Protein AF-A0A1J5RW49-F1 (afdb_monomer_lite)

pLDDT: mean 81.03, std 11.18, range [52.78, 94.25]

Secondary structure (DSSP, 8-state):
---HHHHHHHHHHHHHTTS-S--HHHHHHHHHHHHHHHHHHHHHHHTTS-HHHHHHHHHH--HHHHHHHHHHHHHHHHHHHHHHHHHHHHHHHHHHHHHHHHHHHHHHHHHHTTS----

Structure (mmCIF, N/CA/C/O backbone):
data_AF-A0A1J5RW49-F1
#
_entry.id   AF-A0A1J5RW49-F1
#
loop_
_atom_site.group_PDB
_atom_site.id
_atom_site.type_symbol
_atom_site.label_atom_id
_atom_site.label_alt_id
_atom_site.label_comp_id
_atom_site.label_asym_id
_atom_site.label_entity_id
_atom_site.label_seq_id
_atom_site.pdbx_PDB_ins_code
_atom_site.Cartn_x
_atom_site.Cartn_y
_atom_site.Cartn_z
_atom_site.occupancy
_atom_site.B_iso_or_equiv
_atom_site.auth_seq_id
_atom_site.auth_comp_id
_atom_site.auth_asym_id
_atom_site.auth_atom_id
_atom_site.pdbx_PDB_model_num
ATOM 1 N N . MET A 1 1 ? -13.598 1.510 25.370 1.00 76.44 1 MET A N 1
ATOM 2 C CA . MET A 1 1 ? -14.313 2.297 24.337 1.00 76.44 1 MET A CA 1
ATOM 3 C C . MET A 1 1 ? -13.406 2.527 23.135 1.00 76.44 1 MET A C 1
ATOM 5 O O . MET A 1 1 ? -12.191 2.441 23.289 1.00 76.44 1 MET A O 1
ATOM 9 N N . LEU A 1 2 ? -13.987 2.742 21.953 1.00 83.31 2 LEU A N 1
ATOM 10 C CA . LEU A 1 2 ? -13.248 3.144 20.752 1.00 83.31 2 LEU A CA 1
ATOM 11 C C . LEU A 1 2 ? -12.896 4.635 20.839 1.00 83.31 2 LEU A C 1
ATOM 13 O O . LEU A 1 2 ? -13.617 5.410 21.461 1.00 83.31 2 LEU A O 1
ATOM 17 N N . THR A 1 3 ? -11.787 5.025 20.225 1.00 91.44 3 THR A N 1
ATOM 18 C CA . THR A 1 3 ? -11.426 6.433 20.026 1.00 91.44 3 THR A CA 1
ATOM 19 C C . THR A 1 3 ? -12.243 7.039 18.882 1.00 91.44 3 THR A C 1
ATOM 21 O O . THR A 1 3 ? -12.721 6.324 18.002 1.00 91.44 3 THR A O 1
ATOM 24 N N . GLU A 1 4 ? -12.354 8.367 18.840 1.00 89.50 4 GLU A N 1
ATOM 25 C CA . GLU A 1 4 ? -13.097 9.079 17.788 1.00 89.50 4 GLU A CA 1
ATOM 26 C C . GLU A 1 4 ? -12.595 8.728 16.373 1.00 89.50 4 GLU A C 1
ATOM 28 O O . GLU A 1 4 ? -13.383 8.484 15.460 1.00 89.50 4 GLU A O 1
ATOM 33 N N . LYS A 1 5 ? -11.272 8.599 16.206 1.00 88.81 5 LYS A N 1
ATOM 34 C CA . LYS A 1 5 ? -10.649 8.183 14.939 1.00 88.81 5 LYS A CA 1
ATOM 35 C C . LYS A 1 5 ? -11.048 6.763 14.531 1.00 88.81 5 LYS A C 1
ATOM 37 O O . LYS A 1 5 ? -11.278 6.505 13.352 1.00 88.81 5 LYS A O 1
ATOM 42 N N . GLU A 1 6 ? -11.127 5.843 15.493 1.00 90.06 6 GLU A N 1
ATOM 43 C CA . GLU A 1 6 ? -11.547 4.461 15.240 1.00 90.06 6 GLU A CA 1
ATOM 44 C C . GLU A 1 6 ? -13.031 4.398 14.846 1.00 90.06 6 GLU A C 1
ATOM 46 O O . GLU A 1 6 ? -13.383 3.672 13.919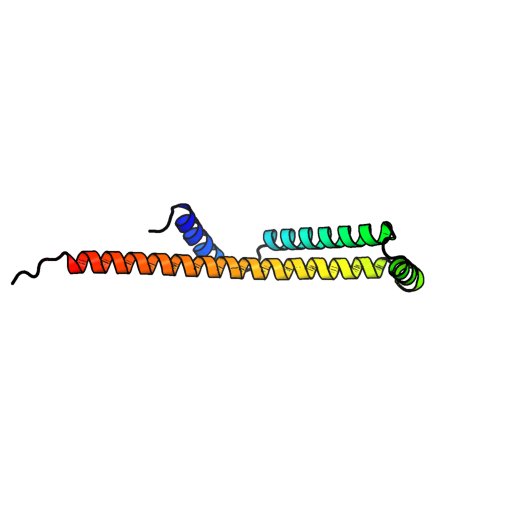 1.00 90.06 6 GLU A O 1
ATOM 51 N N . GLU A 1 7 ? -13.905 5.187 15.478 1.00 90.69 7 GLU A N 1
ATOM 52 C CA . GLU A 1 7 ? -15.320 5.255 15.087 1.00 90.69 7 GLU A CA 1
ATOM 53 C C . GLU A 1 7 ? -15.522 5.856 13.694 1.00 90.69 7 GLU A C 1
ATOM 55 O O . GLU A 1 7 ? -16.319 5.335 12.908 1.00 90.69 7 GLU A O 1
ATOM 60 N N . GLN A 1 8 ? -14.789 6.923 13.366 1.00 92.12 8 GLN A N 1
ATOM 61 C CA . GLN A 1 8 ? -14.807 7.517 12.029 1.00 92.12 8 GLN A CA 1
ATOM 62 C C . GLN A 1 8 ? -14.365 6.502 10.970 1.00 92.12 8 GLN A C 1
ATOM 64 O O . GLN A 1 8 ? -15.031 6.359 9.944 1.00 92.12 8 GLN A O 1
ATOM 69 N N . PHE A 1 9 ? -13.295 5.745 11.239 1.00 92.75 9 PHE A N 1
ATOM 70 C CA . PHE A 1 9 ? -12.842 4.670 10.356 1.00 92.75 9 PHE A CA 1
ATOM 71 C C . PHE A 1 9 ? -13.903 3.575 10.188 1.00 92.75 9 PHE A C 1
ATOM 73 O O . PHE A 1 9 ? -14.179 3.172 9.061 1.00 92.75 9 PHE A O 1
ATOM 80 N N . VAL A 1 10 ? -14.538 3.122 11.276 1.00 92.19 10 VAL A N 1
ATOM 81 C CA . VAL A 1 10 ? -15.597 2.099 11.227 1.00 92.19 10 VAL A CA 1
ATOM 82 C C . VAL A 1 10 ? -16.772 2.561 10.361 1.00 92.19 10 VAL A C 1
ATOM 84 O O . VAL A 1 10 ? -17.257 1.781 9.546 1.00 92.19 10 VAL A O 1
ATOM 87 N N . ARG A 1 11 ? -17.209 3.823 10.485 1.00 92.12 11 ARG A N 1
ATOM 88 C CA . ARG A 1 11 ? -18.281 4.390 9.644 1.00 92.12 11 ARG A CA 1
ATOM 89 C C . ARG A 1 11 ? -17.868 4.466 8.175 1.00 92.12 11 ARG A C 1
ATOM 91 O O . ARG A 1 11 ? -18.586 3.963 7.316 1.00 92.12 11 ARG A O 1
ATOM 98 N N . TYR A 1 12 ? -16.694 5.035 7.908 1.00 91.38 12 TYR A N 1
ATOM 99 C CA . TYR A 1 12 ? -16.137 5.156 6.562 1.00 91.38 12 TYR A CA 1
ATOM 100 C C . TYR A 1 12 ? -16.013 3.795 5.868 1.00 91.38 12 TYR A C 1
ATOM 102 O O . TYR A 1 12 ? -16.449 3.625 4.730 1.00 91.38 12 TYR A O 1
ATOM 110 N N . TRP A 1 13 ? -15.432 2.809 6.554 1.00 91.69 13 TRP A N 1
ATOM 111 C CA . TRP A 1 13 ? -15.202 1.490 5.979 1.00 91.69 13 TRP A CA 1
ATOM 112 C C . TRP A 1 13 ? -16.499 0.692 5.821 1.00 91.69 13 TRP A C 1
ATOM 114 O O . TRP A 1 13 ? -16.641 -0.025 4.835 1.00 91.69 13 TRP A O 1
ATOM 124 N N . ALA A 1 14 ? -17.475 0.858 6.723 1.00 89.06 14 ALA A N 1
ATOM 125 C CA . ALA A 1 14 ? -18.795 0.234 6.598 1.00 89.06 14 ALA A CA 1
ATOM 126 C C . ALA A 1 14 ? -19.560 0.697 5.346 1.00 89.06 14 ALA A C 1
ATOM 128 O O . ALA A 1 14 ? -20.233 -0.112 4.710 1.00 89.06 14 ALA A O 1
ATOM 129 N N . GLU A 1 15 ? -19.431 1.968 4.968 1.00 89.19 15 GLU A N 1
ATOM 130 C CA . GLU A 1 15 ? -19.985 2.488 3.716 1.00 89.19 15 GLU A CA 1
ATOM 131 C C . GLU A 1 15 ? -19.166 1.990 2.517 1.00 89.19 15 GLU A C 1
ATOM 133 O O . GLU A 1 15 ? -19.702 1.406 1.572 1.00 89.19 15 GLU A O 1
ATOM 138 N N . LYS A 1 16 ? -17.838 2.127 2.590 1.00 86.62 16 LYS A N 1
ATOM 139 C CA . LYS A 1 16 ? -16.933 1.818 1.481 1.00 86.62 16 LYS A CA 1
ATOM 140 C C . LYS A 1 16 ? -16.884 0.335 1.100 1.00 86.62 16 LYS A C 1
ATOM 142 O O . LYS A 1 16 ? -16.806 0.035 -0.087 1.00 86.62 16 LYS A O 1
ATOM 147 N N . ARG A 1 17 ? -16.990 -0.600 2.054 1.00 81.12 17 ARG A N 1
ATOM 148 C CA . ARG A 1 17 ? -17.000 -2.057 1.787 1.00 81.12 17 ARG A CA 1
ATOM 149 C C . ARG A 1 17 ? -18.156 -2.519 0.897 1.00 81.12 17 ARG A C 1
ATOM 151 O O . ARG A 1 17 ? -18.073 -3.591 0.308 1.00 81.12 17 ARG A O 1
ATOM 158 N N . SER A 1 18 ? -19.252 -1.752 0.864 1.00 80.44 18 SER A N 1
ATOM 159 C CA . SER A 1 18 ? -20.442 -2.065 0.061 1.00 80.44 18 SER A CA 1
ATOM 160 C C . SER A 1 18 ? -20.263 -1.702 -1.416 1.00 80.44 18 SER A C 1
ATOM 162 O O . SER A 1 18 ? -20.993 -2.196 -2.274 1.00 80.44 18 SER A O 1
ATOM 164 N N . LEU A 1 19 ? -19.265 -0.867 -1.715 1.00 82.75 19 LEU A N 1
ATOM 165 C CA . LEU A 1 19 ? -18.912 -0.458 -3.062 1.00 82.75 19 LEU A CA 1
ATOM 166 C C . LEU A 1 19 ? -17.977 -1.491 -3.712 1.00 82.75 19 LEU A C 1
ATOM 168 O O . LEU A 1 19 ? -17.223 -2.184 -3.022 1.00 82.75 19 LEU A O 1
ATOM 172 N N . PRO A 1 20 ? -17.986 -1.606 -5.052 1.00 73.06 20 PRO A N 1
ATOM 173 C CA . PRO A 1 20 ? -17.056 -2.477 -5.758 1.00 73.06 20 PRO A CA 1
ATOM 174 C C . PRO A 1 20 ? -15.601 -2.102 -5.444 1.00 73.06 20 PRO A C 1
ATOM 176 O O . PRO A 1 20 ? -15.275 -0.920 -5.334 1.00 73.06 20 PRO A O 1
ATOM 179 N N . LYS A 1 21 ? -14.718 -3.114 -5.373 1.00 67.75 21 LYS A N 1
ATOM 180 C CA . LYS A 1 21 ? -13.265 -3.009 -5.111 1.00 67.75 21 LYS A CA 1
ATOM 181 C C . LYS A 1 21 ? -12.496 -2.281 -6.232 1.00 67.75 21 LYS A C 1
ATOM 183 O O . LYS A 1 21 ? -11.547 -2.816 -6.799 1.00 67.75 21 LYS A O 1
ATOM 188 N N . LYS A 1 22 ? -12.915 -1.079 -6.618 1.00 64.06 22 LYS A N 1
ATOM 189 C CA . LYS A 1 22 ? -12.388 -0.308 -7.752 1.00 64.06 22 LYS A CA 1
ATOM 190 C C . LYS A 1 22 ? -11.776 1.009 -7.273 1.00 64.06 22 LYS A C 1
ATOM 192 O O . LYS A 1 22 ? -12.102 2.088 -7.756 1.00 64.06 22 LYS A O 1
ATOM 197 N N . ASP A 1 23 ? -10.847 0.914 -6.328 1.00 70.75 23 ASP A N 1
ATOM 198 C CA . ASP A 1 23 ? -10.078 2.061 -5.853 1.00 70.75 23 ASP A CA 1
ATOM 199 C C . ASP A 1 23 ? -8.867 2.313 -6.756 1.00 70.75 23 ASP A C 1
ATOM 201 O O . ASP A 1 23 ? -7.732 1.945 -6.453 1.00 70.75 23 ASP A O 1
ATOM 205 N N . PHE A 1 24 ? -9.101 3.016 -7.867 1.00 74.19 24 PHE A N 1
ATOM 206 C CA . PHE A 1 24 ? -8.042 3.405 -8.807 1.00 74.19 24 PHE A CA 1
ATOM 207 C C . PHE A 1 24 ? -6.891 4.169 -8.122 1.00 74.19 24 PHE A C 1
ATOM 209 O O . PHE A 1 24 ? -5.732 4.054 -8.510 1.00 74.19 24 PHE A O 1
ATOM 216 N N . LYS A 1 25 ? -7.188 4.901 -7.040 1.00 78.50 25 LYS A N 1
ATOM 217 C CA . LYS A 1 25 ? -6.186 5.612 -6.229 1.00 78.50 25 LYS A CA 1
ATOM 218 C C . LYS A 1 25 ? -5.174 4.669 -5.570 1.00 78.50 25 LYS A C 1
ATOM 220 O O . LYS A 1 25 ? -4.017 5.046 -5.415 1.00 78.50 25 LYS A O 1
ATOM 225 N N . GLU A 1 26 ? -5.594 3.479 -5.151 1.00 77.62 26 GLU A N 1
ATOM 226 C CA . GLU A 1 26 ? -4.712 2.496 -4.510 1.00 77.62 26 GLU A CA 1
ATOM 227 C C . GLU A 1 26 ? -3.866 1.763 -5.554 1.00 77.62 26 GLU A C 1
ATOM 229 O O . GLU A 1 26 ? -2.665 1.594 -5.350 1.00 77.62 26 GLU A O 1
ATOM 234 N N . PHE A 1 27 ? -4.451 1.465 -6.717 1.00 78.81 27 PHE A N 1
ATOM 235 C CA . PHE A 1 27 ? -3.720 0.946 -7.872 1.00 78.81 27 PHE A CA 1
ATOM 236 C C . PHE A 1 27 ? -2.585 1.884 -8.311 1.00 78.81 27 PHE A C 1
ATOM 238 O O . PHE A 1 27 ? -1.449 1.443 -8.466 1.00 78.81 27 PHE A O 1
ATOM 245 N N . VAL A 1 28 ? -2.856 3.189 -8.444 1.00 83.62 28 VAL A N 1
ATOM 246 C CA . VAL A 1 28 ? -1.844 4.186 -8.849 1.00 83.62 28 VAL A CA 1
ATOM 247 C C . VAL A 1 28 ? -0.688 4.268 -7.846 1.00 83.62 28 VAL A C 1
ATOM 249 O O . VAL A 1 28 ? 0.459 4.436 -8.256 1.00 83.62 28 VAL A O 1
ATOM 252 N N . LYS A 1 29 ? -0.957 4.105 -6.543 1.00 83.25 29 LYS A N 1
ATOM 253 C CA . LYS A 1 29 ? 0.099 4.053 -5.517 1.00 83.25 29 LYS A CA 1
ATOM 254 C C . LYS A 1 29 ? 0.969 2.805 -5.653 1.00 83.25 29 LYS A C 1
ATOM 256 O O . LYS A 1 29 ? 2.187 2.912 -5.587 1.00 83.25 29 LYS A O 1
ATOM 261 N N . GLY A 1 30 ? 0.369 1.636 -5.871 1.00 79.94 30 GLY A N 1
ATOM 262 C CA . GLY A 1 30 ? 1.144 0.414 -6.100 1.00 79.94 30 GLY A CA 1
ATOM 263 C C . GLY A 1 30 ? 1.950 0.473 -7.405 1.00 79.94 30 GLY A C 1
ATOM 264 O O . GLY A 1 30 ? 3.109 0.062 -7.432 1.00 79.94 30 GLY A O 1
ATOM 265 N N . LEU A 1 31 ? 1.381 1.072 -8.457 1.00 86.12 31 LEU A N 1
ATOM 266 C CA . LEU A 1 31 ? 2.058 1.288 -9.736 1.00 86.12 31 LEU A CA 1
ATOM 267 C C . LEU A 1 31 ? 3.262 2.226 -9.588 1.00 86.12 31 LEU A C 1
ATOM 269 O O . LEU A 1 31 ? 4.333 1.924 -10.109 1.00 86.12 31 LEU A O 1
ATOM 273 N N . SER A 1 32 ? 3.117 3.340 -8.862 1.00 89.00 32 SER A N 1
ATOM 274 C CA . SER A 1 32 ? 4.226 4.274 -8.652 1.00 89.00 32 SER A CA 1
ATOM 275 C C . SER A 1 32 ? 5.365 3.626 -7.869 1.00 89.00 32 SER A C 1
ATOM 277 O O . SER A 1 32 ? 6.520 3.782 -8.255 1.00 89.00 32 SER A O 1
ATOM 279 N N . THR A 1 33 ? 5.063 2.832 -6.836 1.00 86.25 33 THR A N 1
ATOM 280 C CA . THR A 1 33 ? 6.076 2.056 -6.107 1.00 86.25 33 THR A CA 1
ATOM 281 C C . THR A 1 33 ? 6.767 1.029 -7.008 1.00 86.25 33 THR A C 1
ATOM 283 O O . THR A 1 33 ? 7.994 0.950 -6.998 1.00 86.25 33 THR A O 1
ATOM 286 N N . GLY A 1 34 ? 6.016 0.286 -7.828 1.00 85.00 34 GLY A N 1
ATOM 287 C CA . GLY A 1 34 ? 6.581 -0.672 -8.785 1.00 85.00 34 GLY A CA 1
ATOM 288 C C . GLY A 1 34 ? 7.505 -0.015 -9.816 1.00 85.00 34 GLY A C 1
ATOM 289 O O . GLY A 1 34 ? 8.594 -0.520 -10.086 1.00 85.00 34 GLY A O 1
ATOM 290 N N . LEU A 1 35 ? 7.122 1.156 -10.334 1.00 89.25 35 LEU A N 1
ATOM 291 C CA . LEU A 1 35 ? 7.962 1.945 -11.239 1.00 89.25 35 LEU A CA 1
ATOM 292 C C . LEU A 1 35 ? 9.232 2.454 -10.555 1.00 89.25 35 LEU A C 1
ATOM 294 O O . LEU A 1 35 ? 10.296 2.419 -11.162 1.00 89.25 35 LEU A O 1
ATOM 298 N N . LEU A 1 36 ? 9.149 2.888 -9.296 1.00 92.19 36 LEU A N 1
ATOM 299 C CA . LEU A 1 36 ? 10.301 3.383 -8.536 1.00 92.19 36 LEU A CA 1
ATOM 300 C C . LEU A 1 36 ? 11.351 2.282 -8.331 1.00 92.19 36 LEU A C 1
ATOM 302 O O . LEU A 1 36 ? 12.547 2.523 -8.497 1.00 92.19 36 LEU A O 1
ATOM 306 N N . ILE A 1 37 ? 10.896 1.055 -8.066 1.00 88.06 37 ILE A N 1
ATOM 307 C CA . ILE A 1 37 ? 11.753 -0.137 -8.030 1.00 88.06 37 ILE A CA 1
ATOM 308 C C . ILE A 1 37 ? 12.374 -0.388 -9.410 1.00 88.06 37 ILE A C 1
ATOM 310 O O . ILE A 1 37 ? 13.583 -0.593 -9.507 1.00 88.06 37 ILE A O 1
ATOM 314 N N . GLY A 1 38 ? 11.579 -0.319 -10.482 1.00 85.94 38 GLY A N 1
ATOM 315 C CA . GLY A 1 38 ? 12.070 -0.470 -11.854 1.00 85.94 38 GLY A CA 1
ATOM 316 C C . GLY A 1 38 ? 13.145 0.555 -12.231 1.00 85.94 38 GLY A C 1
ATOM 317 O O . GLY A 1 38 ? 14.167 0.188 -12.809 1.00 85.94 38 GLY A O 1
ATOM 318 N N . ILE A 1 39 ? 12.966 1.820 -11.841 1.00 88.81 39 ILE A N 1
ATOM 319 C CA . ILE A 1 39 ? 13.967 2.882 -12.016 1.00 88.81 39 ILE A CA 1
ATOM 320 C C . ILE A 1 39 ? 15.248 2.536 -11.253 1.00 88.81 39 ILE A C 1
ATOM 322 O O . ILE A 1 39 ? 16.335 2.645 -11.814 1.00 88.81 39 ILE A O 1
ATOM 326 N N . GLY A 1 40 ? 15.133 2.069 -10.006 1.00 88.88 40 GLY A N 1
ATOM 327 C CA . GLY A 1 40 ? 16.279 1.605 -9.224 1.00 88.88 40 GLY A CA 1
ATOM 328 C C . GLY A 1 40 ? 17.054 0.491 -9.932 1.00 88.88 40 GLY A C 1
ATOM 329 O O . GLY A 1 40 ? 18.275 0.566 -10.035 1.00 88.88 40 GLY A O 1
ATOM 330 N N . ILE A 1 41 ? 16.353 -0.496 -10.496 1.00 84.19 41 ILE A N 1
ATOM 331 C CA . ILE A 1 41 ? 16.968 -1.585 -11.271 1.00 84.19 41 ILE A CA 1
ATOM 332 C C . ILE A 1 41 ? 17.711 -1.033 -12.494 1.00 84.19 41 ILE A C 1
ATOM 334 O O . ILE A 1 41 ? 18.857 -1.407 -12.728 1.00 84.19 41 ILE A O 1
ATOM 338 N N . ILE A 1 42 ? 17.103 -0.113 -13.248 1.00 83.50 42 ILE A N 1
ATOM 339 C CA . ILE A 1 42 ? 17.743 0.508 -14.418 1.00 83.50 42 ILE A CA 1
ATOM 340 C C . ILE A 1 42 ? 19.008 1.271 -14.013 1.00 83.50 42 ILE A C 1
ATOM 342 O O . ILE A 1 42 ? 20.044 1.121 -14.658 1.00 83.50 42 ILE A O 1
ATOM 346 N N . LEU A 1 43 ? 18.957 2.045 -12.927 1.00 86.44 43 LEU A N 1
ATOM 347 C CA . LEU A 1 43 ? 20.128 2.758 -12.417 1.00 86.44 43 LEU A CA 1
ATOM 348 C C . LEU A 1 43 ? 21.255 1.790 -12.039 1.00 86.44 43 LEU A C 1
ATOM 350 O O . LEU A 1 43 ? 22.398 2.035 -12.408 1.00 86.44 43 LEU A O 1
ATOM 354 N N . LEU A 1 44 ? 20.944 0.669 -11.380 1.00 83.50 44 LEU A N 1
ATOM 355 C CA . LEU A 1 44 ? 21.933 -0.361 -11.031 1.00 83.50 44 LEU A CA 1
ATOM 356 C C . LEU A 1 44 ? 22.566 -1.033 -12.262 1.00 83.50 44 LEU A C 1
ATOM 358 O O . LEU A 1 44 ? 23.725 -1.444 -12.207 1.00 83.50 44 LEU A O 1
ATOM 362 N N . LEU A 1 45 ? 21.828 -1.146 -13.369 1.00 77.19 45 LEU A N 1
ATOM 363 C CA . LEU A 1 45 ? 22.366 -1.654 -14.634 1.00 77.19 45 LEU A CA 1
ATOM 364 C C . LEU A 1 45 ? 23.294 -0.627 -15.299 1.00 77.19 45 LEU A C 1
ATOM 366 O O . LEU A 1 45 ? 24.392 -0.985 -15.723 1.00 77.19 45 LEU A O 1
ATOM 370 N N . ILE A 1 46 ? 22.889 0.650 -15.342 1.00 77.56 46 ILE A N 1
ATOM 371 C CA . ILE A 1 46 ? 23.672 1.735 -15.961 1.00 77.56 46 ILE A CA 1
ATOM 372 C C . ILE A 1 46 ? 24.972 1.997 -15.197 1.00 77.56 46 ILE A C 1
ATOM 374 O O . ILE A 1 46 ? 26.003 2.241 -15.820 1.00 77.56 46 ILE A O 1
ATOM 378 N N . THR A 1 47 ? 24.962 1.912 -13.863 1.00 81.69 47 THR A N 1
ATOM 379 C CA . THR A 1 47 ? 26.184 2.074 -13.054 1.00 81.69 47 THR A 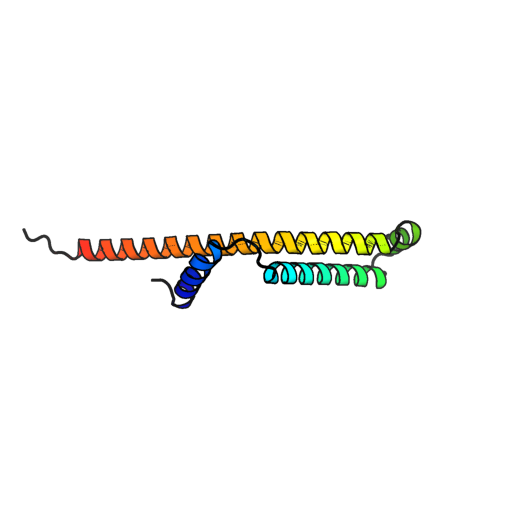CA 1
ATOM 380 C C . THR A 1 47 ? 27.210 0.971 -13.307 1.00 81.69 47 THR A C 1
ATOM 382 O O . THR A 1 47 ? 28.355 1.096 -12.878 1.00 81.69 47 THR A O 1
ATOM 385 N N . GLY A 1 48 ? 26.832 -0.107 -14.005 1.00 69.56 48 GLY A N 1
ATOM 386 C CA . GLY A 1 48 ? 27.745 -1.180 -14.372 1.00 69.56 48 GLY A CA 1
ATOM 387 C C . GLY A 1 48 ? 28.234 -1.992 -13.175 1.00 69.56 48 GLY A C 1
ATOM 388 O O . GLY A 1 48 ? 29.232 -2.698 -13.302 1.00 69.56 48 GLY A O 1
ATOM 389 N N . TRP A 1 49 ? 27.532 -1.930 -12.033 1.00 72.94 49 TRP A N 1
ATOM 390 C CA . TRP A 1 49 ? 27.920 -2.635 -10.806 1.00 72.94 49 TRP A CA 1
ATOM 391 C C . TRP A 1 49 ? 28.108 -4.143 -11.033 1.00 72.94 49 TRP A C 1
ATOM 393 O O . TRP A 1 49 ? 28.958 -4.771 -10.404 1.00 72.94 49 TRP A O 1
ATOM 403 N N . TYR A 1 50 ? 27.364 -4.721 -11.982 1.00 66.50 50 TYR A N 1
ATOM 404 C CA . TYR A 1 50 ? 27.482 -6.125 -12.359 1.00 66.50 50 TYR A CA 1
ATOM 405 C C . TYR A 1 50 ? 27.830 -6.284 -13.844 1.00 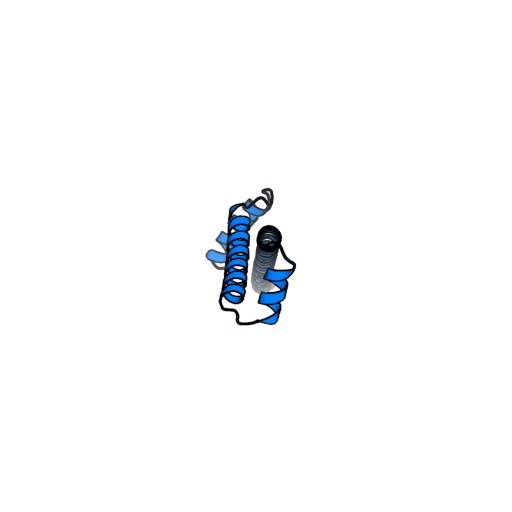66.50 50 TYR A C 1
ATOM 407 O O . TYR A 1 50 ? 26.965 -6.393 -14.715 1.00 66.50 50 TYR A O 1
ATOM 415 N N . GLN A 1 51 ? 29.130 -6.336 -14.134 1.00 61.78 51 GLN A N 1
ATOM 416 C CA . GLN A 1 51 ? 29.694 -6.391 -15.489 1.00 61.78 51 GLN A CA 1
ATOM 417 C C . GLN A 1 51 ? 29.158 -7.573 -16.326 1.00 61.78 51 GLN A C 1
ATOM 419 O O . GLN A 1 51 ? 28.957 -7.444 -17.532 1.00 61.78 51 GLN A O 1
ATOM 424 N N . ARG A 1 52 ? 28.830 -8.701 -15.678 1.00 62.12 52 ARG A N 1
ATOM 425 C CA . ARG A 1 52 ? 28.246 -9.892 -16.321 1.00 62.12 52 ARG A CA 1
ATOM 426 C C . ARG A 1 52 ? 26.779 -9.701 -16.724 1.00 62.12 52 ARG A C 1
ATOM 428 O O . ARG A 1 52 ? 26.393 -10.115 -17.810 1.00 62.12 52 ARG A O 1
ATOM 435 N N . ALA A 1 53 ? 25.989 -9.018 -15.891 1.00 62.41 53 ALA A N 1
ATOM 436 C CA . ALA A 1 53 ? 24.602 -8.683 -16.215 1.00 62.41 53 ALA A CA 1
ATOM 437 C C . ALA A 1 53 ? 24.540 -7.632 -17.328 1.00 62.41 53 ALA A C 1
ATOM 439 O O . ALA A 1 53 ? 23.687 -7.721 -18.201 1.00 62.41 53 ALA A O 1
ATOM 440 N N . ASN A 1 54 ? 25.482 -6.683 -17.335 1.00 62.50 54 ASN A N 1
ATOM 441 C CA . ASN A 1 54 ? 25.574 -5.664 -18.378 1.00 62.50 54 ASN A CA 1
ATOM 442 C C . ASN A 1 54 ? 25.980 -6.272 -19.738 1.00 62.50 54 ASN A C 1
ATOM 444 O O . ASN A 1 54 ? 25.441 -5.894 -20.776 1.00 62.50 54 ASN A O 1
ATOM 448 N N . MET A 1 55 ? 26.875 -7.271 -19.736 1.00 61.28 55 MET A N 1
ATOM 449 C CA . MET A 1 55 ? 27.221 -8.039 -20.939 1.00 61.28 55 MET A CA 1
ATOM 450 C C . MET A 1 55 ? 26.051 -8.892 -21.453 1.00 61.28 55 MET A C 1
ATOM 452 O O . MET A 1 55 ? 25.767 -8.830 -22.644 1.00 61.28 55 MET A O 1
ATOM 456 N N . ASP A 1 56 ? 25.339 -9.646 -20.609 1.00 59.16 56 ASP A N 1
ATOM 457 C CA . ASP A 1 56 ? 24.200 -10.468 -21.063 1.00 59.16 56 ASP A CA 1
ATOM 458 C C . ASP A 1 56 ? 22.977 -9.620 -21.472 1.00 59.16 56 ASP A C 1
ATOM 460 O O . ASP A 1 56 ? 22.287 -9.945 -22.446 1.00 59.16 56 ASP A O 1
ATOM 464 N N . ALA A 1 57 ? 22.743 -8.490 -20.793 1.00 58.69 57 ALA A N 1
ATOM 465 C CA . ALA A 1 57 ? 21.714 -7.523 -21.166 1.00 58.69 57 ALA A CA 1
ATOM 466 C C . ALA A 1 57 ? 21.988 -6.930 -22.556 1.00 58.69 57 ALA A C 1
ATOM 468 O O . ALA A 1 57 ? 21.124 -7.020 -23.420 1.00 58.69 57 ALA A O 1
ATOM 469 N N . ASN A 1 58 ? 23.198 -6.418 -22.812 1.00 62.72 58 ASN A N 1
ATOM 470 C CA . ASN A 1 58 ? 23.536 -5.822 -24.110 1.00 62.72 58 ASN A CA 1
ATOM 471 C C . ASN A 1 58 ? 23.753 -6.843 -25.240 1.00 62.72 58 ASN A C 1
ATOM 473 O O . ASN A 1 58 ? 23.581 -6.487 -26.402 1.00 62.72 58 ASN A O 1
ATOM 477 N N . SER A 1 59 ? 24.131 -8.093 -24.940 1.00 62.75 59 SER A N 1
ATOM 478 C CA . SER A 1 59 ? 24.477 -9.079 -25.983 1.00 62.75 59 SER A CA 1
ATOM 479 C C . SER A 1 59 ? 23.306 -9.956 -26.432 1.00 62.75 59 SER A C 1
ATOM 481 O O . SER A 1 59 ? 23.341 -10.483 -27.542 1.00 62.75 59 SER A O 1
ATOM 483 N N . LYS A 1 60 ? 22.292 -10.173 -25.580 1.00 61.19 60 LYS A N 1
ATOM 484 C CA . LYS A 1 60 ? 21.201 -11.136 -25.852 1.00 61.19 60 LYS A CA 1
ATOM 485 C C . LYS A 1 60 ? 19.793 -10.592 -25.614 1.00 61.19 60 LYS A C 1
ATOM 487 O O . LYS A 1 60 ? 18.831 -11.216 -26.056 1.00 61.19 60 LYS A O 1
ATOM 492 N N . SER A 1 61 ? 19.653 -9.454 -24.937 1.00 62.47 61 SER A N 1
ATOM 493 C CA . SER A 1 61 ? 18.355 -8.932 -24.499 1.00 62.47 61 SER A CA 1
ATOM 494 C C . SER A 1 61 ? 18.032 -7.641 -25.243 1.00 62.47 61 SER A C 1
ATOM 496 O O . SER A 1 61 ? 18.816 -6.699 -25.215 1.00 62.47 61 SER A O 1
ATOM 498 N N . SER A 1 62 ? 16.863 -7.540 -25.880 1.00 76.44 62 SER A N 1
ATOM 499 C CA . SER A 1 62 ? 16.406 -6.228 -26.354 1.00 76.44 62 SER A CA 1
ATOM 500 C C . SER A 1 62 ? 16.062 -5.357 -25.136 1.00 76.44 62 SER A C 1
ATOM 502 O O . SER A 1 62 ? 15.252 -5.797 -24.313 1.00 76.44 62 SER A O 1
ATOM 504 N N . PRO A 1 63 ? 16.595 -4.126 -25.008 1.00 75.19 63 PRO A N 1
ATOM 505 C CA . PRO A 1 63 ? 16.228 -3.199 -23.931 1.00 75.19 63 PRO A CA 1
ATOM 506 C C . PRO A 1 63 ? 14.711 -2.989 -23.808 1.00 75.19 63 PRO A C 1
ATOM 508 O O . PRO A 1 63 ? 14.186 -2.793 -22.714 1.00 75.19 63 PRO A O 1
ATOM 511 N N . VAL A 1 64 ? 13.991 -3.120 -24.927 1.00 82.06 64 VAL A N 1
ATOM 512 C CA . VAL A 1 64 ? 12.525 -3.064 -24.987 1.00 82.06 64 VAL A CA 1
ATOM 513 C C . VAL A 1 64 ? 11.877 -4.169 -24.146 1.00 82.06 64 VAL A C 1
ATOM 515 O O . VAL A 1 64 ? 10.895 -3.913 -23.455 1.00 82.06 64 VAL A O 1
ATOM 518 N N . ILE A 1 65 ? 12.434 -5.384 -24.152 1.00 84.38 65 ILE A N 1
ATOM 519 C CA . ILE A 1 65 ? 11.909 -6.527 -23.388 1.00 84.38 65 ILE A CA 1
ATOM 520 C C . ILE A 1 65 ? 12.085 -6.287 -21.888 1.00 84.38 65 ILE A C 1
ATOM 522 O O . ILE A 1 65 ? 11.168 -6.554 -21.118 1.00 84.38 65 ILE A O 1
ATOM 526 N N . ILE A 1 66 ? 13.228 -5.736 -21.469 1.00 81.56 66 ILE A N 1
ATOM 527 C CA . ILE A 1 66 ? 13.488 -5.407 -20.059 1.00 81.56 66 ILE A CA 1
ATOM 528 C C . ILE A 1 66 ? 12.465 -4.381 -19.562 1.00 81.56 66 ILE A C 1
ATOM 530 O O . ILE A 1 66 ? 11.849 -4.576 -18.516 1.00 81.56 66 ILE A O 1
ATOM 534 N N . ILE A 1 67 ? 12.232 -3.321 -20.341 1.00 83.69 67 ILE A N 1
ATOM 535 C CA . ILE A 1 67 ? 11.228 -2.301 -20.018 1.00 83.69 67 ILE A CA 1
ATOM 536 C C . ILE A 1 67 ? 9.828 -2.926 -19.953 1.00 83.69 67 ILE A C 1
ATOM 538 O O . ILE A 1 67 ? 9.091 -2.672 -19.002 1.00 83.69 67 ILE A O 1
ATOM 542 N N . LEU A 1 68 ? 9.469 -3.782 -20.914 1.00 88.69 68 LEU A N 1
ATOM 543 C CA . LEU A 1 68 ? 8.174 -4.462 -20.934 1.00 88.69 68 LEU A CA 1
ATOM 544 C C . LEU A 1 68 ? 7.968 -5.339 -19.689 1.00 88.69 68 LEU A C 1
ATOM 546 O O . LEU A 1 68 ? 6.905 -5.288 -19.073 1.00 88.69 68 LEU A O 1
ATOM 550 N N . VAL A 1 69 ? 8.985 -6.104 -19.284 1.00 87.06 69 VAL A N 1
ATOM 551 C CA . VAL A 1 69 ? 8.940 -6.938 -18.073 1.00 87.06 69 VAL A CA 1
ATOM 552 C C . VAL A 1 69 ? 8.766 -6.078 -16.823 1.00 87.06 69 VAL A C 1
ATOM 554 O O . VAL A 1 69 ? 7.914 -6.385 -15.990 1.00 87.06 69 VAL A O 1
ATOM 557 N N . LEU A 1 70 ? 9.504 -4.971 -16.703 1.00 87.12 70 LEU A N 1
ATOM 558 C CA . LEU A 1 70 ? 9.347 -4.039 -15.583 1.00 87.12 70 LEU A CA 1
ATOM 559 C C . LEU A 1 70 ? 7.941 -3.431 -15.532 1.00 87.12 70 LEU A C 1
ATOM 561 O O . LEU A 1 70 ? 7.373 -3.311 -14.447 1.00 87.12 70 LEU A O 1
ATOM 565 N N . LEU A 1 71 ? 7.350 -3.096 -16.683 1.00 88.56 71 LEU A N 1
ATOM 566 C CA . LEU A 1 71 ? 5.971 -2.609 -16.749 1.00 88.56 71 LEU A CA 1
ATOM 567 C C . LEU A 1 71 ? 4.964 -3.671 -16.297 1.00 88.56 71 LEU A C 1
ATOM 569 O O . LEU A 1 71 ? 4.064 -3.354 -15.521 1.00 88.56 71 LEU A O 1
ATOM 573 N N . ILE A 1 72 ? 5.129 -4.926 -16.724 1.00 90.88 72 ILE A N 1
ATOM 574 C CA . ILE A 1 72 ? 4.268 -6.036 -16.287 1.00 90.88 72 ILE A CA 1
ATOM 575 C C . ILE A 1 72 ? 4.356 -6.211 -14.769 1.00 90.88 72 ILE A C 1
ATOM 577 O O . ILE A 1 72 ? 3.325 -6.292 -14.101 1.00 90.88 72 ILE A O 1
ATOM 581 N N . ILE A 1 73 ? 5.573 -6.209 -14.214 1.00 88.75 73 ILE A N 1
ATOM 582 C CA . ILE A 1 73 ? 5.793 -6.303 -12.766 1.00 88.75 73 ILE A CA 1
ATOM 583 C C . ILE A 1 73 ? 5.125 -5.125 -12.052 1.00 88.75 73 ILE A C 1
ATOM 585 O O . ILE A 1 73 ? 4.418 -5.337 -11.072 1.00 88.75 73 ILE A O 1
ATOM 589 N N . ALA A 1 74 ? 5.288 -3.897 -12.549 1.00 87.56 74 ALA A N 1
ATOM 590 C CA . ALA A 1 74 ? 4.700 -2.710 -11.934 1.00 87.56 74 ALA A CA 1
ATOM 591 C C . ALA A 1 74 ? 3.162 -2.756 -11.925 1.00 87.56 74 ALA A C 1
ATOM 593 O O . ALA A 1 74 ? 2.543 -2.450 -10.904 1.00 87.56 74 ALA A O 1
ATOM 594 N N . VAL A 1 75 ? 2.538 -3.183 -13.028 1.00 88.50 75 VAL A N 1
ATOM 595 C CA . VAL A 1 75 ? 1.078 -3.357 -13.115 1.00 88.50 75 VAL A CA 1
ATOM 596 C C . VAL A 1 75 ? 0.601 -4.444 -12.153 1.00 88.50 75 VAL A C 1
ATOM 598 O O . VAL A 1 75 ? -0.368 -4.231 -11.420 1.00 88.50 75 VAL A O 1
ATOM 601 N N . PHE A 1 76 ? 1.297 -5.583 -12.111 1.00 89.88 76 PHE A N 1
ATOM 602 C CA . PHE A 1 76 ? 0.975 -6.673 -11.192 1.00 89.88 76 PHE A CA 1
ATOM 603 C C . PHE A 1 76 ? 1.082 -6.226 -9.729 1.00 89.88 76 PHE A C 1
ATOM 605 O O . PHE A 1 76 ? 0.192 -6.508 -8.927 1.00 89.88 76 PHE A O 1
ATOM 612 N N . MET A 1 77 ? 2.114 -5.448 -9.392 1.00 85.06 77 MET A N 1
ATOM 613 C CA . MET A 1 77 ? 2.289 -4.890 -8.053 1.00 85.06 77 MET A CA 1
ATOM 614 C C . MET A 1 77 ? 1.196 -3.883 -7.692 1.00 85.06 77 MET A C 1
ATOM 616 O O . MET A 1 77 ? 0.725 -3.882 -6.556 1.00 85.06 77 MET A O 1
ATOM 620 N N . GLY A 1 78 ? 0.737 -3.078 -8.655 1.00 84.31 78 GLY A N 1
ATOM 621 C CA . GLY A 1 78 ? -0.432 -2.211 -8.500 1.00 84.31 78 GLY A CA 1
ATOM 622 C C . GLY A 1 78 ? -1.691 -2.987 -8.116 1.00 84.31 78 GLY A C 1
ATOM 623 O O . GLY A 1 78 ? -2.377 -2.625 -7.158 1.00 84.31 78 GLY A O 1
ATOM 624 N N . PHE A 1 79 ? -1.966 -4.082 -8.827 1.00 86.00 79 PHE A N 1
ATOM 625 C CA . PHE A 1 79 ? -3.120 -4.942 -8.561 1.00 86.00 79 PHE A CA 1
ATOM 626 C C . PHE A 1 79 ? -3.020 -5.645 -7.199 1.00 86.00 79 PHE A C 1
ATOM 628 O O . PHE A 1 79 ? -3.970 -5.621 -6.413 1.00 86.00 79 PHE A O 1
ATOM 635 N N . LEU A 1 80 ? -1.856 -6.223 -6.887 1.00 86.50 80 LEU A N 1
ATOM 636 C CA . LEU A 1 80 ? -1.623 -6.914 -5.619 1.00 86.50 80 LEU A CA 1
ATOM 637 C C . LEU A 1 80 ? -1.733 -5.955 -4.427 1.00 86.50 80 LEU A C 1
ATOM 639 O O . LEU A 1 80 ? -2.379 -6.282 -3.433 1.00 86.50 80 LEU A O 1
ATOM 643 N N . TYR A 1 81 ? -1.150 -4.759 -4.538 1.00 84.88 81 TYR A N 1
ATOM 644 C CA . TYR A 1 81 ? -1.202 -3.742 -3.490 1.00 84.88 81 TYR A CA 1
ATOM 645 C C . TYR A 1 81 ? -2.634 -3.294 -3.200 1.00 84.88 81 TYR A C 1
ATOM 647 O O . TYR A 1 81 ? -3.016 -3.184 -2.036 1.00 84.88 81 TYR A O 1
ATOM 655 N N . GLN A 1 82 ? -3.441 -3.079 -4.242 1.00 85.38 82 GLN A N 1
ATOM 656 C CA . GLN A 1 82 ? -4.853 -2.740 -4.085 1.00 85.38 82 GLN A CA 1
ATOM 657 C C . GLN A 1 82 ? -5.613 -3.840 -3.326 1.00 85.38 82 GLN A C 1
ATOM 659 O O . GLN A 1 82 ? -6.346 -3.542 -2.384 1.00 85.38 82 GLN A O 1
ATOM 664 N N . ASN A 1 83 ? -5.419 -5.113 -3.689 1.00 86.00 83 ASN A N 1
ATOM 665 C CA . ASN A 1 83 ? -6.095 -6.208 -2.993 1.00 86.00 83 ASN A CA 1
ATOM 666 C C . ASN A 1 83 ? -5.627 -6.341 -1.533 1.00 86.00 83 ASN A C 1
ATOM 668 O O . ASN A 1 83 ? -6.453 -6.436 -0.628 1.00 86.00 83 ASN A O 1
ATOM 672 N N . TYR A 1 84 ? -4.317 -6.262 -1.292 1.00 87.88 84 TYR A N 1
ATOM 673 C CA . TYR A 1 84 ? -3.744 -6.324 0.054 1.00 87.88 84 TYR A CA 1
ATOM 674 C C . TYR A 1 84 ? -4.258 -5.198 0.962 1.00 87.88 84 TYR A C 1
ATOM 676 O O . TYR A 1 84 ? -4.630 -5.433 2.109 1.00 87.88 84 TYR A O 1
ATOM 684 N N . ARG A 1 85 ? -4.314 -3.959 0.454 1.00 87.12 85 ARG A N 1
ATOM 685 C CA . ARG A 1 85 ? -4.831 -2.809 1.211 1.00 87.12 85 ARG A CA 1
ATOM 686 C C . ARG A 1 85 ? -6.300 -2.975 1.570 1.00 87.12 85 ARG A C 1
ATOM 688 O O . ARG A 1 85 ? -6.679 -2.633 2.689 1.00 87.12 85 ARG A O 1
ATOM 695 N N . TRP A 1 86 ? -7.104 -3.512 0.656 1.00 88.12 86 TRP A N 1
ATOM 696 C CA . TRP A 1 86 ? -8.503 -3.817 0.931 1.00 88.12 86 TRP A CA 1
ATOM 697 C C . TRP A 1 86 ? -8.650 -4.827 2.074 1.00 88.12 86 TRP A C 1
ATOM 699 O O . TRP A 1 86 ? -9.406 -4.590 3.015 1.00 88.12 86 TRP A O 1
ATOM 709 N N . GLU A 1 87 ? -7.911 -5.934 2.011 1.00 89.56 87 GLU A N 1
ATOM 710 C CA . GLU A 1 87 ? -7.937 -6.981 3.038 1.00 89.56 87 GLU A CA 1
ATOM 711 C C . GLU A 1 87 ? -7.457 -6.466 4.399 1.00 89.56 87 GLU A C 1
ATOM 713 O O . GLU A 1 87 ? -8.106 -6.716 5.412 1.00 89.56 87 GLU A O 1
ATOM 718 N N . ALA A 1 88 ? -6.385 -5.670 4.424 1.00 90.81 88 ALA A N 1
ATOM 719 C CA . ALA A 1 88 ? -5.867 -5.071 5.651 1.00 90.81 88 ALA A CA 1
ATOM 720 C C . ALA A 1 88 ? -6.887 -4.137 6.327 1.00 90.81 88 ALA A C 1
ATOM 722 O O . ALA A 1 88 ? -7.060 -4.178 7.545 1.00 90.81 88 ALA A O 1
ATOM 723 N N . ASN A 1 89 ? -7.592 -3.314 5.544 1.00 91.12 89 ASN A N 1
ATOM 724 C CA . ASN A 1 89 ? -8.635 -2.439 6.076 1.00 91.12 89 ASN A CA 1
ATOM 725 C C . ASN A 1 89 ? -9.839 -3.245 6.608 1.00 91.12 89 ASN A C 1
ATOM 727 O O . ASN A 1 89 ? -10.391 -2.892 7.650 1.00 91.12 89 ASN A O 1
ATOM 731 N N . GLU A 1 90 ? -10.229 -4.336 5.933 1.00 92.06 90 GLU A N 1
ATOM 732 C CA . GLU A 1 90 ? -11.302 -5.227 6.404 1.00 92.06 90 GLU A CA 1
ATOM 733 C C . GLU A 1 90 ? -10.918 -5.922 7.715 1.00 92.06 90 GLU A C 1
ATOM 735 O O . GLU A 1 90 ? -11.726 -5.974 8.642 1.00 92.06 90 GLU A O 1
ATOM 740 N N . GLN A 1 91 ? -9.674 -6.388 7.843 1.00 92.88 91 GLN A N 1
ATOM 741 C CA . GLN A 1 91 ? -9.186 -6.965 9.092 1.00 92.88 91 GLN A CA 1
ATOM 742 C C . GLN A 1 91 ? -9.226 -5.940 10.234 1.00 92.88 91 GLN A C 1
ATOM 744 O O . GLN A 1 91 ? -9.795 -6.224 11.290 1.00 92.88 91 GLN A O 1
ATOM 749 N N . GLN A 1 92 ? -8.705 -4.729 10.009 1.00 93.50 92 GLN A N 1
ATOM 750 C CA . GLN A 1 92 ? -8.750 -3.651 11.001 1.00 93.50 92 GLN A CA 1
ATOM 751 C C . GLN A 1 92 ? -10.193 -3.336 11.427 1.00 93.50 92 GLN A C 1
ATOM 753 O O . GLN A 1 92 ? -10.474 -3.134 12.607 1.00 93.50 92 GLN A O 1
ATOM 758 N N . TYR A 1 93 ? -11.134 -3.322 10.483 1.00 93.69 93 TYR A N 1
ATOM 759 C CA . TYR A 1 93 ? -12.549 -3.111 10.777 1.00 93.69 93 TYR A CA 1
ATOM 760 C C . TYR A 1 93 ? -13.128 -4.197 11.697 1.00 93.69 93 TYR A C 1
ATOM 762 O O . TYR A 1 93 ? -13.792 -3.877 12.688 1.00 93.69 93 TYR A O 1
ATOM 770 N N . LEU A 1 94 ? -12.847 -5.472 11.415 1.00 93.44 94 LEU A N 1
ATOM 771 C CA . LEU A 1 94 ? -13.303 -6.597 12.237 1.00 93.44 94 LEU A CA 1
ATOM 772 C C . LEU A 1 94 ? -12.709 -6.552 13.652 1.00 93.44 94 LEU A C 1
ATOM 774 O O . LEU A 1 94 ? -13.430 -6.765 14.631 1.00 93.44 94 LEU A O 1
ATOM 778 N N . GLU A 1 95 ? -11.428 -6.205 13.774 1.00 94.25 95 GLU A N 1
ATOM 779 C CA . GLU A 1 95 ? -10.757 -6.031 15.066 1.00 94.25 95 GLU A CA 1
ATOM 780 C C . GLU A 1 95 ? -11.432 -4.942 15.915 1.00 94.25 95 GLU A C 1
ATOM 782 O O . GLU A 1 95 ? -11.720 -5.153 17.100 1.00 94.25 95 GLU A O 1
ATOM 787 N N . LEU A 1 96 ? -11.774 -3.799 15.310 1.00 94.19 96 LEU A N 1
ATOM 788 C CA . LEU A 1 96 ? -12.462 -2.706 16.003 1.00 94.19 96 LEU A CA 1
ATOM 789 C C . LEU A 1 96 ? -13.890 -3.083 16.421 1.00 94.19 96 LEU A C 1
ATOM 791 O O . LEU A 1 96 ? -14.318 -2.735 17.526 1.00 94.19 96 LEU A O 1
ATOM 795 N N . LEU A 1 97 ? -14.618 -3.842 15.597 1.00 92.62 97 LEU A N 1
ATOM 796 C CA . LEU A 1 97 ? -15.936 -4.364 15.971 1.00 92.62 97 LEU A CA 1
ATOM 797 C C . LEU A 1 97 ? -15.855 -5.340 17.148 1.00 92.62 97 LEU A C 1
ATOM 799 O O . LEU A 1 97 ? -16.698 -5.293 18.047 1.00 92.62 97 LEU A O 1
ATOM 803 N N . HIS A 1 98 ? -14.846 -6.211 17.173 1.00 93.00 98 HIS A N 1
ATOM 804 C CA . HIS A 1 98 ? -14.626 -7.129 18.290 1.00 93.00 98 HIS A CA 1
ATOM 805 C C . HIS A 1 98 ? -14.293 -6.370 19.578 1.00 93.00 98 HIS A C 1
ATOM 807 O O . HIS A 1 98 ? -14.870 -6.662 20.628 1.00 93.00 98 HIS A O 1
ATOM 813 N N . LYS A 1 99 ? -13.439 -5.343 19.492 1.00 91.69 99 LYS A N 1
ATOM 814 C CA . LYS A 1 99 ? -13.118 -4.444 20.611 1.00 91.69 99 LYS A CA 1
ATOM 815 C C . LYS A 1 99 ? -14.367 -3.735 21.147 1.00 91.69 99 LYS A C 1
ATOM 817 O O . LYS A 1 99 ? -14.548 -3.668 22.363 1.00 91.69 99 LYS A O 1
ATOM 822 N N . LYS A 1 100 ? -15.255 -3.262 20.263 1.00 89.94 100 LYS A N 1
ATOM 823 C CA . LYS A 1 100 ? -16.530 -2.632 20.646 1.00 89.94 100 LYS A CA 1
ATOM 824 C C . LYS A 1 100 ? -17.447 -3.604 21.390 1.00 89.94 100 LYS A C 1
ATOM 826 O O . LYS A 1 100 ? -17.863 -3.308 22.505 1.00 89.94 100 LYS A O 1
ATOM 831 N N . LYS A 1 101 ? -17.682 -4.792 20.822 1.00 90.00 101 LYS A N 1
ATOM 832 C CA . LYS A 1 101 ? -18.521 -5.834 21.439 1.00 90.00 101 LYS A CA 1
ATOM 833 C C . LYS A 1 101 ? -17.991 -6.277 22.802 1.00 90.00 101 LYS A C 1
ATOM 835 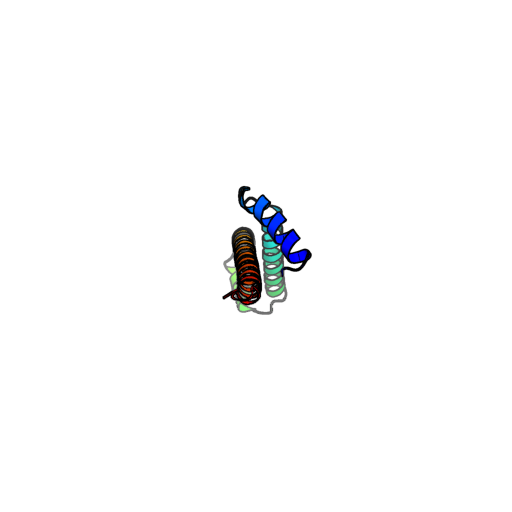O O . LYS A 1 101 ? -18.775 -6.530 23.710 1.00 90.00 101 LYS A O 1
ATOM 840 N N . LYS A 1 102 ? -16.668 -6.390 22.953 1.00 90.25 102 LYS A N 1
ATOM 841 C CA . LYS A 1 102 ? -16.045 -6.740 24.235 1.00 90.25 102 LYS A CA 1
ATOM 842 C C . LYS A 1 102 ? -16.314 -5.665 25.294 1.00 90.25 102 LYS A C 1
ATOM 844 O O . LYS A 1 102 ? -16.777 -6.001 26.377 1.00 90.25 102 LYS A O 1
ATOM 849 N N . ALA A 1 103 ? -16.120 -4.392 24.948 1.00 87.00 103 ALA A N 1
ATOM 850 C CA . ALA A 1 103 ? -16.393 -3.277 25.853 1.00 87.00 103 ALA A CA 1
ATOM 851 C C . ALA A 1 103 ? -17.882 -3.175 26.247 1.00 87.00 103 ALA A C 1
ATOM 853 O O . ALA A 1 103 ? -18.196 -2.865 27.394 1.00 87.00 103 ALA A O 1
ATOM 854 N N . GLU A 1 104 ? -18.803 -3.456 25.321 1.00 87.00 104 GLU A N 1
ATOM 855 C CA . GLU A 1 104 ? -20.246 -3.503 25.604 1.00 87.00 104 GLU A CA 1
ATOM 856 C C . GLU A 1 104 ? -20.601 -4.636 26.578 1.00 87.00 104 GLU A C 1
ATOM 858 O O . GLU A 1 104 ? -21.330 -4.402 27.539 1.00 87.00 104 GLU A O 1
ATOM 863 N N . LYS A 1 105 ? -20.037 -5.837 26.388 1.00 87.56 105 LYS A N 1
ATOM 864 C CA . LYS A 1 105 ? -20.238 -6.970 27.308 1.00 87.56 105 LYS A CA 1
ATOM 865 C C . LYS A 1 105 ? -19.701 -6.685 28.710 1.00 87.56 105 LYS A C 1
ATOM 867 O O . LYS A 1 105 ? -20.378 -6.990 29.685 1.00 87.56 105 LYS A O 1
ATOM 872 N N . GLU A 1 106 ? -18.518 -6.084 28.815 1.00 85.06 106 GLU A N 1
ATOM 873 C CA . GLU A 1 106 ? -17.925 -5.693 30.103 1.00 85.06 106 GLU A CA 1
ATOM 874 C C . GLU A 1 106 ? -18.793 -4.647 30.823 1.00 85.06 106 GLU A C 1
ATOM 876 O O . GLU A 1 106 ? -19.035 -4.760 32.022 1.00 85.06 106 GLU A O 1
ATOM 881 N N . SER A 1 107 ? -19.344 -3.683 30.079 1.00 80.75 107 SER A N 1
ATOM 882 C CA . SER A 1 107 ? -20.257 -2.667 30.624 1.00 80.75 107 SER A CA 1
ATOM 883 C C . SER A 1 107 ? -21.577 -3.275 31.119 1.00 80.75 107 SER A C 1
ATOM 885 O O . SER A 1 107 ? -22.086 -2.876 32.165 1.00 80.75 107 SER A O 1
ATOM 887 N N . GLN A 1 108 ? -22.116 -4.266 30.399 1.00 77.06 108 GLN A N 1
ATOM 888 C CA . GLN A 1 108 ? -23.332 -4.991 30.785 1.00 77.06 108 GLN A CA 1
ATOM 889 C C . GLN A 1 108 ? -23.113 -5.859 32.030 1.00 77.06 108 GLN A C 1
ATOM 891 O O . GLN A 1 108 ? -23.949 -5.851 32.926 1.00 77.06 108 GLN A O 1
ATOM 896 N N . GLN A 1 109 ? -21.971 -6.547 32.135 1.00 75.25 109 GLN A N 1
ATOM 897 C CA . GLN A 1 109 ? -21.618 -7.342 33.319 1.00 75.25 109 GLN A CA 1
ATOM 898 C C . GLN A 1 109 ? -21.405 -6.476 34.568 1.00 75.25 109 GLN A C 1
ATOM 900 O O . GLN A 1 109 ? -21.782 -6.874 35.667 1.00 75.25 109 GLN A O 1
ATOM 905 N N . MET A 1 110 ? -20.836 -5.276 34.413 1.00 70.19 110 MET A N 1
ATOM 906 C CA . MET A 1 110 ? -20.689 -4.323 35.518 1.00 70.19 110 MET A CA 1
ATOM 907 C C . MET A 1 110 ? -22.035 -3.744 35.975 1.00 70.19 110 MET A C 1
ATOM 909 O O . MET A 1 110 ? -22.221 -3.545 37.173 1.00 70.19 110 MET A O 1
ATOM 913 N N . GLN A 1 111 ? -22.981 -3.510 35.057 1.00 67.19 111 GLN A N 1
ATOM 914 C CA . GLN A 1 111 ? -24.343 -3.088 35.410 1.00 67.19 111 GLN A CA 1
ATOM 915 C C . GLN A 1 111 ? -25.138 -4.205 36.100 1.00 67.19 111 GLN A C 1
ATOM 917 O O . GLN A 1 111 ? -25.766 -3.949 37.127 1.00 67.19 111 GLN A O 1
ATOM 922 N N . ASP A 1 112 ? -25.057 -5.438 35.600 1.00 69.38 112 ASP A N 1
A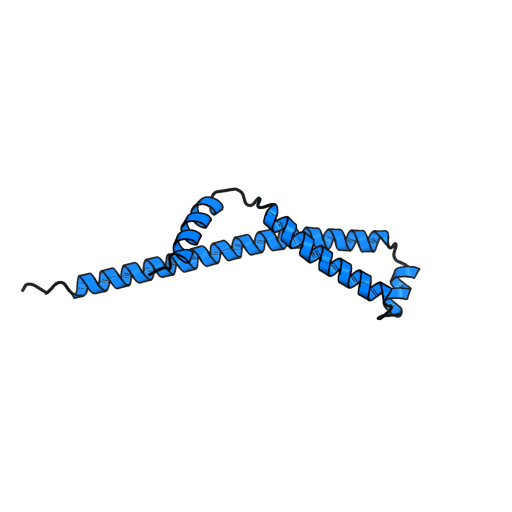TOM 923 C CA . ASP A 1 112 ? -25.749 -6.605 36.165 1.00 69.38 112 ASP A CA 1
ATOM 924 C C . ASP A 1 112 ? -25.266 -6.923 37.594 1.00 69.38 112 ASP A C 1
ATOM 926 O O . ASP A 1 112 ? -26.065 -7.039 38.519 1.00 69.38 112 ASP A O 1
ATOM 930 N N . ASN A 1 113 ? -23.950 -6.894 37.829 1.00 63.97 113 ASN A N 1
ATOM 931 C CA . ASN A 1 113 ? -23.351 -7.138 39.148 1.00 63.97 113 ASN A CA 1
ATOM 932 C C . ASN A 1 113 ? -23.512 -5.969 40.153 1.00 63.97 113 ASN A C 1
ATOM 934 O O . ASN A 1 113 ? -23.124 -6.089 41.314 1.00 63.97 113 ASN A O 1
ATOM 938 N N . SER A 1 114 ? -24.048 -4.821 39.722 1.00 60.03 114 SER A N 1
ATOM 939 C CA . SER A 1 114 ? -24.298 -3.642 40.575 1.00 60.03 114 SER A CA 1
ATOM 940 C C . SER A 1 114 ? -25.761 -3.486 41.005 1.00 60.03 114 SER A C 1
ATOM 942 O O . SER A 1 114 ? -26.070 -2.621 41.825 1.00 60.03 114 SER A O 1
ATOM 944 N N . SER A 1 115 ? -26.660 -4.334 40.494 1.00 54.53 115 SER A N 1
ATOM 945 C CA . SER A 1 115 ? -28.042 -4.405 40.968 1.00 54.53 115 SER A CA 1
ATOM 946 C C . SER A 1 115 ? -28.072 -5.206 42.272 1.00 54.53 115 SER A C 1
ATOM 948 O O . SER A 1 115 ? -27.791 -6.405 42.246 1.00 54.53 115 SER A O 1
ATOM 950 N N . PRO A 1 116 ? -28.370 -4.590 43.435 1.00 56.94 116 PRO A N 1
ATOM 951 C CA . PRO A 1 116 ? -28.390 -5.332 44.680 1.00 56.94 116 PRO A CA 1
ATOM 952 C C . PRO A 1 116 ? -29.507 -6.367 44.600 1.00 56.94 116 PRO A C 1
ATOM 954 O O . PRO A 1 116 ? -30.653 -6.022 44.303 1.00 56.94 116 PRO A O 1
ATOM 957 N N . HIS A 1 117 ? -29.152 -7.623 44.877 1.00 54.41 117 HIS A N 1
ATOM 958 C CA . HIS A 1 117 ? -30.079 -8.696 45.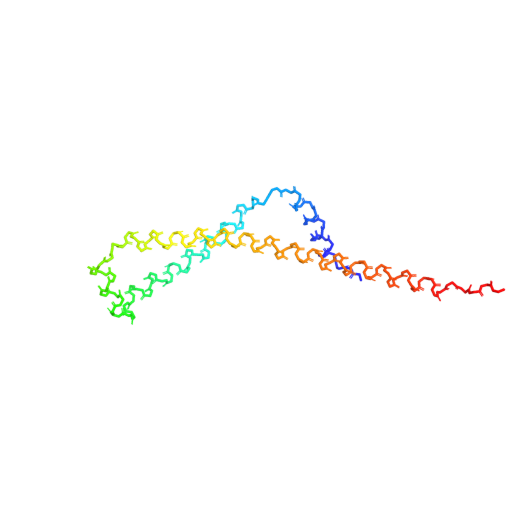217 1.00 54.41 117 HIS A CA 1
ATOM 959 C C . HIS A 1 117 ? -31.022 -8.162 46.309 1.00 54.41 117 HIS A C 1
ATOM 961 O O . HIS A 1 117 ? -30.684 -8.140 47.494 1.00 54.41 117 HIS A O 1
ATOM 967 N N . LYS A 1 118 ? -32.184 -7.639 45.901 1.00 56.28 118 LYS A N 1
ATOM 968 C CA . LYS A 1 118 ? -33.303 -7.372 46.801 1.00 56.28 118 LYS A CA 1
ATOM 969 C C . LYS A 1 118 ? -33.867 -8.738 47.168 1.00 56.28 118 LYS A C 1
ATOM 971 O O . LYS A 1 118 ? -34.693 -9.280 46.438 1.00 56.28 118 LYS A O 1
ATOM 976 N N . ASN A 1 119 ? -33.317 -9.294 48.242 1.00 52.78 119 ASN A N 1
ATOM 977 C CA . ASN A 1 119 ? -33.956 -10.344 49.026 1.00 52.78 119 ASN A CA 1
ATOM 978 C C . ASN A 1 119 ? -35.125 -9.750 49.814 1.00 52.78 119 ASN A C 1
ATOM 980 O O . ASN A 1 119 ? -35.000 -8.576 50.242 1.00 52.78 119 ASN A O 1
#

Radius of gyration: 25.69 Å; chains: 1; bounding box: 64×20×75 Å

Foldseek 3Di:
DDDPVLVVLLVVLVVVVVDPLPPVVQLVVQLVVLVVVLVVVVVCLVVCVDVVCVCCCVPPNDVVVSVVVSNVSSNVSSVVRSVVVNVVSVVSSVVSVVVVVVVVVVVVVVVVVPPDPPD

Organism: NCBI:txid410659

Sequence (119 aa):
MLTEKEEQFVRYWAEKRSLPKKDFKEFVKGLSTGLLIGIGIILLLITGWYQRANMDANSKSSPVIIILVLLIIAVFMGFLYQNYRWEANEQQYLELLHKKKKAEKESQQMQDNSSPHKN